Protein AF-A0A1B8A5T7-F1 (afdb_monomer_lite)

Organism: Fusarium poae (NCBI:txid36050)

Radius of gyration: 17.71 Å; chains: 1; bounding box: 45×42×45 Å

InterPro domains:
  IPR008949 Isoprenoid synthase domain superfamily [G3DSA:1.10.600.10] (1-141)
  IPR008949 Isoprenoid synthase domain superfamily [SSF48576] (2-138)
  IPR034686 Terpene cyclase-like 2 [PTHR35201] (14-116)

Structure (mmCIF, N/CA/C/O backbone):
data_AF-A0A1B8A5T7-F1
#
_entry.id   AF-A0A1B8A5T7-F1
#
loop_
_atom_site.group_PDB
_atom_site.id
_atom_site.type_symbol
_atom_site.label_atom_id
_atom_site.label_alt_id
_atom_site.label_comp_id
_atom_site.label_asym_id
_atom_site.label_entity_id
_atom_site.label_seq_id
_atom_site.pdbx_PDB_ins_code
_atom_site.Cartn_x
_atom_site.Cartn_y
_atom_site.Cartn_z
_atom_site.occupancy
_atom_site.B_iso_or_equiv
_atom_site.auth_seq_id
_atom_site.auth_comp_id
_atom_site.auth_asym_id
_atom_site.auth_atom_id
_atom_site.pdbx_PDB_model_num
ATOM 1 N N . MET A 1 1 ? -8.568 0.561 -11.985 1.00 61.19 1 MET A N 1
ATOM 2 C CA . MET A 1 1 ? -8.357 1.984 -12.336 1.00 61.19 1 MET A CA 1
ATOM 3 C C . MET A 1 1 ? -9.280 2.857 -11.498 1.00 61.19 1 MET A C 1
ATOM 5 O O . MET A 1 1 ? -10.486 2.640 -11.534 1.00 61.19 1 MET A O 1
ATOM 9 N N . TYR A 1 2 ? -8.693 3.760 -10.709 1.00 72.69 2 TYR A N 1
ATOM 10 C CA . TYR A 1 2 ? -9.255 4.592 -9.627 1.00 72.69 2 TYR A CA 1
ATOM 11 C C . TYR A 1 2 ? -10.781 4.608 -9.416 1.00 72.69 2 TYR A C 1
ATOM 13 O O . TYR A 1 2 ? -11.256 4.163 -8.377 1.00 72.69 2 TYR A O 1
ATOM 21 N N . CYS A 1 3 ? -11.566 5.057 -10.402 1.00 72.62 3 CYS A N 1
ATOM 22 C CA . CYS A 1 3 ? -13.029 5.142 -10.293 1.00 72.62 3 CYS A CA 1
ATOM 23 C C . CYS A 1 3 ? -13.682 3.801 -9.912 1.00 72.62 3 CYS A C 1
ATOM 25 O O . CYS A 1 3 ? -14.612 3.770 -9.114 1.00 72.62 3 CYS A O 1
ATOM 27 N N . VAL A 1 4 ? -13.166 2.681 -10.428 1.00 75.25 4 VAL A N 1
ATOM 28 C CA . VAL A 1 4 ? -13.628 1.331 -10.062 1.00 75.25 4 VAL A CA 1
ATOM 29 C C . VAL A 1 4 ? -13.286 1.002 -8.606 1.00 75.25 4 VAL A C 1
ATOM 31 O O . VAL A 1 4 ? -14.086 0.376 -7.918 1.00 75.25 4 VAL A O 1
ATOM 34 N N . GLY A 1 5 ? -12.123 1.444 -8.121 1.00 73.31 5 GLY A N 1
ATOM 35 C CA . GLY A 1 5 ? -11.726 1.278 -6.722 1.00 73.31 5 GLY A CA 1
ATOM 36 C C . GLY A 1 5 ? -12.613 2.082 -5.774 1.00 73.31 5 GLY A C 1
ATOM 37 O O . GLY A 1 5 ? -13.095 1.537 -4.786 1.00 73.31 5 GLY A O 1
ATOM 38 N N . VAL A 1 6 ? -12.926 3.330 -6.131 1.00 77.56 6 VAL A N 1
ATOM 39 C CA . VAL A 1 6 ? -13.877 4.171 -5.384 1.00 77.56 6 VAL A CA 1
ATOM 40 C C . VAL A 1 6 ? -15.272 3.538 -5.362 1.00 77.56 6 VAL A C 1
ATOM 42 O O . VAL A 1 6 ? -15.893 3.446 -4.307 1.00 77.56 6 VAL A O 1
ATOM 45 N N . LEU A 1 7 ? -15.758 3.025 -6.498 1.00 77.31 7 LEU A N 1
ATOM 46 C CA . LEU A 1 7 ? -17.040 2.312 -6.551 1.00 77.31 7 LEU A CA 1
ATOM 47 C C . LEU A 1 7 ? -17.038 1.045 -5.685 1.00 77.31 7 LEU A C 1
ATOM 49 O O . LEU A 1 7 ? -18.024 0.770 -5.002 1.00 77.31 7 LEU A O 1
ATOM 53 N N . ARG A 1 8 ? -15.931 0.291 -5.667 1.00 76.81 8 ARG A N 1
ATOM 54 C CA . ARG A 1 8 ? -15.768 -0.879 -4.791 1.00 76.81 8 ARG A CA 1
ATOM 55 C C . ARG A 1 8 ? -15.826 -0.478 -3.318 1.00 76.81 8 ARG A C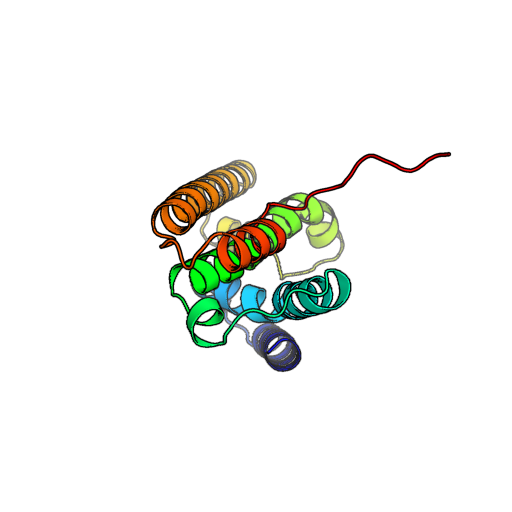 1
ATOM 57 O O . ARG A 1 8 ? -16.495 -1.160 -2.549 1.00 76.81 8 ARG A O 1
ATOM 64 N N . GLN A 1 9 ? -15.188 0.629 -2.942 1.00 78.19 9 GLN A N 1
ATOM 65 C CA . GLN A 1 9 ? -15.236 1.160 -1.580 1.00 78.19 9 GLN A CA 1
ATOM 66 C C . GLN A 1 9 ? -16.667 1.510 -1.155 1.00 78.19 9 GLN A C 1
ATOM 68 O O . GLN A 1 9 ? -17.109 1.069 -0.097 1.00 78.19 9 GLN A O 1
ATOM 73 N N . VAL A 1 10 ? -17.423 2.215 -2.004 1.00 77.31 10 VAL A N 1
ATOM 74 C CA . VAL A 1 10 ? -18.845 2.506 -1.745 1.00 77.31 10 VAL A CA 1
ATOM 75 C C . VAL A 1 10 ? -19.659 1.214 -1.616 1.00 77.31 10 VAL A C 1
ATOM 77 O O . VAL A 1 10 ? -20.533 1.112 -0.759 1.00 77.31 10 VAL A O 1
ATOM 80 N N . GLY A 1 11 ? -19.372 0.203 -2.439 1.00 74.81 11 GLY 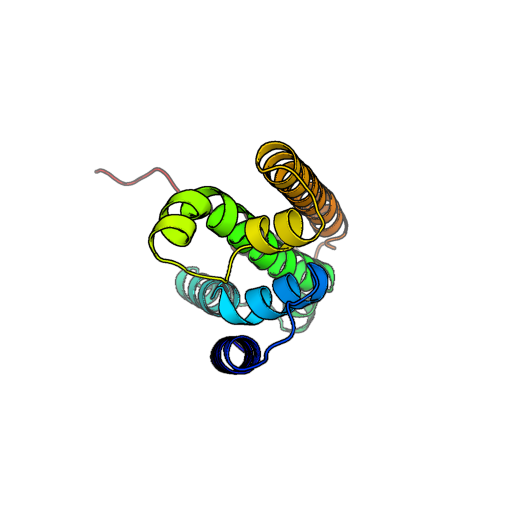A N 1
ATOM 81 C CA . GLY A 1 11 ? -20.017 -1.107 -2.346 1.00 74.81 11 GLY A CA 1
ATOM 82 C C . GLY A 1 11 ? -19.770 -1.801 -1.003 1.00 74.81 11 GLY A C 1
ATOM 83 O O . GLY A 1 11 ? -20.721 -2.263 -0.379 1.00 74.81 11 GLY A O 1
ATOM 84 N N . VAL A 1 12 ? -18.518 -1.820 -0.533 1.00 72.56 12 VAL A N 1
ATOM 85 C CA . VAL A 1 12 ? -18.131 -2.436 0.750 1.00 72.56 12 VAL A CA 1
ATOM 86 C C . VAL A 1 12 ? -18.775 -1.726 1.940 1.00 72.56 12 VAL A C 1
ATOM 88 O O . VAL A 1 12 ? -19.274 -2.392 2.845 1.00 72.56 12 VAL A O 1
ATOM 91 N N . GLN A 1 13 ? -18.823 -0.393 1.932 1.00 68.00 13 GLN A N 1
ATOM 92 C CA . GLN A 1 13 ? -19.465 0.394 2.995 1.00 68.00 13 GLN A CA 1
ATOM 93 C C . GLN A 1 13 ? -20.964 0.089 3.141 1.00 68.00 13 GLN A C 1
ATOM 95 O O . GLN A 1 13 ? -21.539 0.295 4.205 1.00 68.00 13 GLN A O 1
ATOM 100 N N . ASN A 1 14 ? -21.597 -0.431 2.085 1.00 62.50 14 ASN A N 1
ATOM 101 C CA . ASN A 1 14 ? -23.000 -0.840 2.093 1.00 62.50 14 ASN A CA 1
ATOM 102 C C . ASN A 1 14 ? -23.215 -2.313 2.497 1.00 62.50 14 ASN A C 1
ATOM 104 O O . ASN A 1 14 ? -24.358 -2.771 2.548 1.00 62.50 14 ASN A O 1
ATOM 108 N N . THR A 1 15 ? -22.152 -3.066 2.794 1.00 62.19 15 THR A N 1
ATOM 109 C CA . THR A 1 15 ? -22.226 -4.453 3.283 1.00 62.19 15 THR A CA 1
ATOM 110 C C . THR A 1 15 ? -21.929 -4.544 4.778 1.00 62.19 15 THR A C 1
ATOM 112 O O . THR A 1 15 ? -21.031 -3.891 5.289 1.00 62.19 15 THR A O 1
ATOM 115 N N . ALA A 1 16 ? -22.666 -5.402 5.492 1.00 56.19 16 ALA A N 1
ATOM 116 C CA . ALA A 1 16 ? -22.562 -5.553 6.949 1.00 56.19 16 ALA A CA 1
ATOM 117 C C . ALA A 1 16 ? -21.305 -6.313 7.433 1.00 56.19 16 ALA A C 1
ATOM 119 O O . ALA A 1 16 ? -21.099 -6.456 8.637 1.00 56.19 16 ALA A O 1
ATOM 120 N N . SER A 1 17 ? -20.486 -6.849 6.523 1.00 65.75 17 SER A N 1
ATOM 121 C CA . SER A 1 17 ? -19.284 -7.619 6.855 1.00 65.75 17 SER A CA 1
ATOM 122 C C . SER A 1 17 ? -18.045 -6.731 6.855 1.00 65.75 17 SER A C 1
ATOM 124 O O . SER A 1 17 ? -17.732 -6.107 5.841 1.00 65.75 17 SER A O 1
ATOM 126 N N . ARG A 1 18 ? -17.306 -6.726 7.967 1.00 73.50 18 ARG A N 1
ATOM 127 C CA . ARG A 1 18 ? -16.011 -6.045 8.054 1.00 73.50 18 ARG A CA 1
ATOM 128 C C . ARG A 1 18 ? -14.948 -6.794 7.257 1.00 73.50 18 ARG A C 1
ATOM 130 O O . ARG A 1 18 ? -14.860 -8.016 7.344 1.00 73.50 18 ARG A O 1
ATOM 137 N N . LEU A 1 19 ? -14.168 -6.043 6.482 1.00 85.12 19 LEU A N 1
ATOM 138 C CA . LEU A 1 19 ? -13.079 -6.579 5.671 1.00 85.12 19 LEU A CA 1
ATOM 139 C C . LEU A 1 19 ? -11.946 -7.114 6.552 1.00 85.12 19 LEU A C 1
ATOM 141 O O . LEU A 1 19 ? -11.635 -6.543 7.598 1.00 85.12 19 LEU A O 1
ATOM 145 N N . SER A 1 20 ? -11.271 -8.160 6.081 1.00 90.12 20 SER A N 1
ATOM 146 C CA . SER A 1 20 ? -9.921 -8.467 6.553 1.00 90.12 20 SER A CA 1
ATOM 147 C C . SER A 1 20 ? -8.939 -7.355 6.157 1.00 90.12 20 SER A C 1
ATOM 149 O O . SER A 1 20 ? -9.198 -6.566 5.247 1.00 90.12 20 SER A O 1
ATOM 151 N N . ILE A 1 21 ? -7.769 -7.312 6.804 1.00 91.94 21 ILE A N 1
ATOM 152 C CA . ILE A 1 21 ? -6.717 -6.333 6.477 1.00 91.94 21 ILE A CA 1
ATOM 153 C C . ILE A 1 21 ? -6.310 -6.450 5.005 1.00 91.94 21 ILE A C 1
ATOM 155 O O . ILE A 1 21 ? -6.218 -5.440 4.318 1.00 91.94 21 ILE A O 1
ATOM 159 N N . GLY A 1 22 ? -6.121 -7.672 4.494 1.00 91.19 22 GLY A N 1
ATOM 160 C CA . GLY A 1 22 ? -5.756 -7.892 3.092 1.00 91.19 22 GLY A CA 1
ATOM 161 C C . GLY A 1 22 ? -6.805 -7.342 2.125 1.00 91.19 22 GLY A C 1
ATOM 162 O O . GLY A 1 22 ? -6.478 -6.574 1.222 1.00 91.19 22 GLY A O 1
ATOM 163 N N . GLU A 1 23 ? -8.082 -7.652 2.364 1.00 90.69 23 GLU A N 1
ATOM 164 C CA . GLU A 1 23 ? -9.180 -7.147 1.533 1.00 90.69 23 GLU A CA 1
ATOM 165 C C . GLU A 1 23 ? -9.304 -5.621 1.602 1.00 90.69 23 GLU A C 1
ATOM 167 O O . GLU A 1 23 ? -9.592 -4.980 0.587 1.00 90.69 23 GLU A O 1
ATOM 172 N N . TYR A 1 24 ? -9.067 -5.040 2.782 1.00 91.94 24 TYR A N 1
ATOM 173 C CA . TYR A 1 24 ? -9.044 -3.597 2.984 1.00 91.94 24 TYR A CA 1
ATOM 174 C C . TYR A 1 24 ? -7.901 -2.938 2.208 1.00 91.94 24 TYR A C 1
ATOM 176 O O . TYR A 1 24 ? -8.142 -1.981 1.471 1.00 91.94 24 TYR A O 1
ATOM 184 N N . MET A 1 25 ? -6.680 -3.469 2.303 1.00 93.56 25 MET A N 1
ATOM 185 C CA . MET A 1 25 ? -5.521 -2.942 1.577 1.00 93.56 25 MET A CA 1
ATOM 186 C C . MET A 1 25 ? -5.711 -3.054 0.060 1.00 93.56 25 MET A C 1
ATOM 188 O O . MET A 1 25 ? -5.458 -2.092 -0.661 1.00 93.56 25 MET A O 1
ATOM 192 N N . ASP A 1 26 ? -6.254 -4.169 -0.439 1.00 90.81 26 ASP A N 1
ATOM 193 C CA . ASP A 1 26 ? -6.585 -4.325 -1.862 1.00 90.81 26 ASP A CA 1
ATOM 194 C C . ASP A 1 26 ? -7.662 -3.337 -2.327 1.00 90.81 26 ASP A C 1
ATOM 196 O O . ASP A 1 26 ? -7.616 -2.820 -3.446 1.00 90.81 26 ASP A O 1
ATOM 200 N N . MET A 1 27 ? -8.664 -3.070 -1.487 1.00 89.88 27 MET A N 1
ATOM 201 C CA . MET A 1 27 ? -9.677 -2.056 -1.773 1.00 89.88 27 MET A CA 1
ATOM 202 C C . MET A 1 27 ? -9.046 -0.660 -1.834 1.00 89.88 27 MET A C 1
ATOM 204 O O . MET A 1 27 ? -9.265 0.066 -2.807 1.00 89.88 27 MET A O 1
ATOM 208 N N . ARG A 1 28 ? -8.233 -0.300 -0.833 1.00 89.31 28 ARG A N 1
ATOM 209 C CA . ARG A 1 28 ? -7.574 1.009 -0.734 1.00 89.31 28 ARG A CA 1
ATOM 210 C C . ARG A 1 28 ? -6.557 1.230 -1.844 1.00 89.31 28 ARG A C 1
ATOM 212 O O . ARG A 1 28 ? -6.522 2.333 -2.380 1.00 89.31 28 ARG A O 1
ATOM 219 N N . ALA A 1 29 ? -5.828 0.207 -2.289 1.00 86.94 29 ALA A N 1
ATOM 220 C CA . ALA A 1 29 ? -4.908 0.328 -3.419 1.00 86.94 29 ALA A CA 1
ATOM 221 C C . ALA A 1 29 ? -5.611 0.853 -4.684 1.00 86.94 29 ALA A C 1
ATOM 223 O O . ALA A 1 29 ? -5.069 1.676 -5.419 1.00 86.94 29 ALA A O 1
ATOM 224 N N . GLY A 1 30 ? -6.865 0.450 -4.907 1.00 82.00 30 GLY A N 1
ATOM 225 C CA . GLY A 1 30 ? -7.680 0.970 -6.001 1.00 82.00 30 GLY A CA 1
ATOM 226 C C . GLY A 1 30 ? -8.233 2.384 -5.781 1.00 82.00 30 GLY A C 1
ATOM 227 O O . GLY A 1 30 ? -8.587 3.028 -6.765 1.00 82.00 30 GLY A O 1
ATOM 228 N N . GLY A 1 31 ? -8.340 2.858 -4.537 1.00 79.94 31 GLY A N 1
ATOM 229 C CA . GLY A 1 31 ? -9.026 4.103 -4.157 1.00 79.94 31 GLY A CA 1
ATOM 230 C C . GLY A 1 31 ? -8.127 5.218 -3.609 1.00 79.94 31 GLY A C 1
ATOM 231 O O . GLY A 1 31 ? -8.581 6.349 -3.487 1.00 79.94 31 GLY A O 1
ATOM 232 N N . VAL A 1 32 ? -6.853 4.943 -3.317 1.00 82.06 32 VAL A N 1
ATOM 233 C CA . VAL A 1 32 ? -5.913 5.908 -2.711 1.00 82.06 32 VAL A CA 1
ATOM 234 C C . VAL A 1 32 ? -5.422 6.979 -3.694 1.00 82.06 32 VAL A C 1
ATOM 236 O O . VAL A 1 32 ? -4.863 7.993 -3.295 1.00 82.06 32 VAL A O 1
ATOM 239 N N . GLY A 1 33 ? -5.644 6.782 -4.997 1.00 80.88 33 GLY A N 1
ATOM 240 C CA . GLY A 1 33 ? -5.294 7.771 -6.021 1.00 80.88 33 GLY A CA 1
ATOM 241 C C . GLY A 1 33 ? -3.808 7.813 -6.392 1.00 80.88 33 GLY A C 1
ATOM 242 O O . GLY A 1 33 ? -3.416 8.652 -7.193 1.00 80.88 33 GLY A O 1
ATOM 243 N N . ALA A 1 34 ? -2.987 6.885 -5.898 1.00 81.12 34 ALA A N 1
ATOM 244 C CA . ALA A 1 34 ? -1.572 6.820 -6.261 1.00 81.12 34 ALA A CA 1
ATOM 245 C C . ALA A 1 34 ? -1.365 6.539 -7.761 1.00 81.12 34 ALA A C 1
ATOM 247 O O . ALA A 1 34 ? -0.619 7.260 -8.411 1.00 81.12 34 ALA A O 1
ATOM 248 N N . TYR A 1 35 ? -2.084 5.571 -8.342 1.00 79.25 35 TYR A N 1
ATOM 249 C CA . TYR A 1 35 ? -1.979 5.246 -9.774 1.00 79.25 35 TYR A CA 1
ATOM 250 C C . TYR A 1 35 ? -2.200 6.441 -10.722 1.00 79.25 35 TYR A C 1
ATOM 252 O O . TYR A 1 35 ? -1.357 6.662 -11.588 1.00 79.25 35 TYR A O 1
ATOM 260 N N . PRO A 1 36 ? -3.279 7.245 -10.599 1.00 81.38 36 PRO A N 1
ATOM 261 C CA . PRO A 1 36 ? -3.417 8.431 -11.441 1.00 81.38 36 PRO A CA 1
ATOM 262 C C . PRO A 1 36 ? -2.337 9.489 -11.165 1.00 81.38 36 PRO A C 1
ATOM 264 O O . PRO A 1 36 ? -1.941 10.186 -12.094 1.00 81.38 36 PRO A O 1
ATOM 267 N N . CYS A 1 37 ? -1.825 9.605 -9.932 1.00 80.94 37 CYS A N 1
ATOM 268 C CA . CYS A 1 37 ? -0.699 10.494 -9.634 1.00 80.94 37 CYS A CA 1
ATOM 269 C C . CYS A 1 37 ? 0.603 10.044 -10.309 1.00 80.94 37 CYS A C 1
ATOM 271 O O . CYS A 1 37 ? 1.325 10.899 -10.811 1.00 80.94 37 CYS A O 1
ATOM 273 N N . ILE A 1 38 ? 0.880 8.738 -10.367 1.00 77.56 38 ILE A N 1
ATOM 274 C CA . ILE A 1 38 ? 2.044 8.178 -11.071 1.00 77.56 38 ILE A CA 1
ATOM 275 C C . ILE A 1 38 ? 2.005 8.578 -12.552 1.00 77.56 38 ILE A C 1
ATOM 277 O O . ILE A 1 38 ? 2.933 9.227 -13.026 1.00 77.56 38 ILE A O 1
ATOM 281 N N . GLY A 1 39 ? 0.882 8.344 -13.240 1.00 78.75 39 GLY A N 1
ATOM 282 C CA . GLY A 1 39 ? 0.749 8.732 -14.651 1.00 78.75 39 GLY A CA 1
ATOM 283 C C . GLY A 1 39 ? 0.832 10.249 -14.896 1.00 78.75 39 GLY A C 1
ATOM 284 O O . GLY A 1 39 ? 1.331 10.696 -15.927 1.00 78.75 39 GLY A O 1
ATOM 285 N N . LEU A 1 40 ? 0.378 11.077 -13.945 1.00 81.12 40 LEU A N 1
ATOM 286 C CA . LEU A 1 40 ? 0.549 12.533 -14.031 1.00 81.12 40 LEU A CA 1
ATOM 287 C C . LEU A 1 40 ? 2.009 12.965 -13.848 1.00 81.12 40 LEU A C 1
ATOM 289 O O . LEU A 1 40 ? 2.434 13.916 -14.503 1.00 81.12 40 LEU A O 1
ATOM 293 N N . MET A 1 41 ? 2.762 12.297 -12.970 1.00 78.62 41 MET A N 1
ATOM 294 C CA . MET A 1 41 ? 4.188 12.572 -12.773 1.00 78.62 41 MET A CA 1
ATOM 295 C C . MET A 1 41 ? 4.998 12.202 -14.013 1.00 78.62 41 MET A C 1
ATOM 297 O O . MET A 1 41 ? 5.800 13.016 -14.455 1.00 78.62 41 MET A O 1
ATOM 301 N N . GLU A 1 42 ? 4.730 11.049 -14.628 1.00 80.31 42 GLU A N 1
ATOM 302 C CA . GLU A 1 42 ? 5.365 10.649 -15.894 1.00 80.31 42 GLU A CA 1
ATOM 303 C C . GLU A 1 42 ? 5.177 11.719 -16.976 1.00 80.31 42 GLU A C 1
ATOM 305 O O . GLU A 1 42 ? 6.140 12.174 -17.597 1.00 80.31 42 GLU A O 1
ATOM 310 N N . PHE A 1 43 ? 3.942 12.209 -17.133 1.00 79.88 43 PHE A N 1
ATOM 311 C CA . PHE A 1 43 ? 3.634 13.282 -18.075 1.00 79.88 43 PHE A CA 1
ATOM 312 C C . PHE A 1 43 ? 4.355 14.597 -17.737 1.00 79.88 43 PHE A C 1
ATOM 314 O O . PHE A 1 43 ? 4.896 15.255 -18.630 1.00 79.88 43 PHE A O 1
ATOM 321 N N . ALA A 1 44 ? 4.358 15.001 -16.463 1.00 81.12 44 ALA A N 1
ATOM 322 C CA . ALA A 1 44 ? 4.972 16.251 -16.018 1.00 81.12 44 ALA A CA 1
ATOM 323 C C . ALA A 1 44 ? 6.500 16.250 -16.200 1.00 81.12 44 ALA A C 1
ATOM 325 O O . ALA A 1 44 ? 7.069 17.251 -16.640 1.00 81.12 44 ALA A O 1
ATOM 326 N N . GLU A 1 45 ? 7.139 15.116 -15.919 1.00 80.38 45 GLU A N 1
ATOM 327 C CA . GLU A 1 45 ? 8.587 14.916 -16.023 1.00 80.38 45 GLU A CA 1
ATOM 328 C C . GLU A 1 45 ? 9.038 14.545 -17.447 1.00 80.38 45 GLU A C 1
ATOM 330 O O . GLU A 1 45 ? 10.236 14.471 -17.712 1.00 80.38 45 GLU A O 1
ATOM 335 N N . LYS A 1 46 ? 8.093 14.385 -18.389 1.00 83.69 46 LYS A N 1
ATOM 336 C CA . LYS A 1 46 ? 8.342 13.960 -19.780 1.00 83.69 46 LYS A CA 1
ATOM 337 C C . LYS A 1 46 ? 9.055 12.608 -19.861 1.00 83.69 46 LYS A C 1
ATOM 339 O O . LYS A 1 46 ? 9.914 12.411 -20.719 1.00 83.69 46 LYS A O 1
ATOM 344 N N . ILE A 1 47 ? 8.683 11.704 -18.963 1.00 82.19 47 ILE A N 1
ATOM 345 C CA . ILE A 1 47 ? 9.165 10.329 -18.923 1.00 82.19 47 ILE A CA 1
ATOM 346 C C . ILE A 1 47 ? 8.345 9.521 -19.931 1.00 82.19 47 ILE A C 1
ATOM 348 O O . ILE A 1 47 ? 7.119 9.477 -19.839 1.00 82.19 47 ILE A O 1
ATOM 352 N N . ASP A 1 48 ? 9.022 8.908 -20.901 1.00 81.62 48 ASP A N 1
ATOM 353 C CA . ASP A 1 48 ? 8.413 8.053 -21.927 1.00 81.62 48 ASP A CA 1
ATOM 354 C C . ASP A 1 48 ? 9.099 6.684 -21.894 1.00 81.62 48 ASP A C 1
ATOM 356 O O . ASP A 1 48 ? 10.101 6.439 -22.572 1.00 81.62 48 ASP A O 1
ATOM 360 N N . LEU A 1 49 ? 8.603 5.818 -21.009 1.00 81.19 49 LEU A N 1
ATOM 361 C CA . LEU A 1 49 ? 9.142 4.477 -20.812 1.00 81.19 49 LEU A CA 1
ATOM 362 C C . LEU A 1 49 ? 8.455 3.476 -21.752 1.00 81.19 49 LEU A C 1
ATOM 364 O O . LEU A 1 49 ? 7.226 3.482 -21.865 1.00 81.19 49 LEU A O 1
ATOM 368 N N . PRO A 1 50 ? 9.213 2.563 -22.389 1.00 85.81 50 PRO A N 1
ATOM 369 C CA . PRO A 1 50 ? 8.628 1.455 -23.133 1.00 85.81 50 PRO A CA 1
ATOM 370 C C . PRO A 1 50 ? 7.681 0.618 -22.260 1.00 85.81 50 PRO A C 1
ATOM 372 O O . PRO A 1 50 ? 7.945 0.389 -21.079 1.00 85.81 50 PRO A O 1
ATOM 375 N N . GLN A 1 51 ? 6.586 0.123 -22.843 1.00 81.50 51 GLN A N 1
ATOM 376 C CA . GLN A 1 51 ? 5.569 -0.621 -22.089 1.00 81.50 51 GLN A CA 1
ATOM 377 C C . GLN A 1 51 ? 6.137 -1.884 -21.418 1.00 81.50 51 GLN A C 1
ATOM 379 O O . GLN A 1 51 ? 5.742 -2.218 -20.311 1.00 81.50 51 GLN A O 1
ATOM 384 N N . ASP A 1 52 ? 7.099 -2.558 -22.048 1.00 83.62 52 ASP A N 1
ATOM 385 C CA . ASP A 1 52 ? 7.790 -3.724 -21.488 1.00 83.62 52 ASP A CA 1
ATOM 386 C C . ASP A 1 52 ? 8.655 -3.389 -20.262 1.00 83.62 52 ASP A C 1
ATOM 388 O O . ASP A 1 52 ? 8.861 -4.251 -19.407 1.00 83.62 52 ASP A O 1
ATOM 392 N N . VAL A 1 53 ? 9.123 -2.141 -20.148 1.00 84.69 53 VAL A N 1
ATOM 393 C CA . VAL A 1 53 ? 9.767 -1.626 -18.931 1.00 84.69 53 VAL A CA 1
ATOM 394 C C . VAL A 1 53 ? 8.705 -1.366 -17.869 1.00 84.69 53 VAL A C 1
ATOM 396 O O . VAL A 1 53 ? 8.844 -1.851 -16.752 1.00 84.69 53 VAL A O 1
ATOM 399 N N . MET A 1 54 ? 7.624 -0.664 -18.223 1.00 80.94 54 MET A N 1
ATOM 400 C CA . MET A 1 54 ? 6.524 -0.324 -17.307 1.00 80.94 54 MET A CA 1
ATOM 401 C C . MET A 1 54 ? 5.829 -1.551 -16.707 1.00 80.94 54 MET A C 1
ATOM 403 O O . MET A 1 54 ? 5.487 -1.551 -15.526 1.00 80.94 54 MET A O 1
ATOM 407 N N . ASP A 1 55 ? 5.675 -2.608 -17.500 1.00 84.69 55 ASP A N 1
ATOM 408 C CA . ASP A 1 55 ? 5.066 -3.876 -17.090 1.00 84.69 55 ASP A CA 1
ATOM 409 C C . ASP A 1 55 ? 6.043 -4.774 -16.309 1.00 84.69 55 ASP A C 1
ATOM 411 O O . ASP A 1 55 ? 5.713 -5.914 -15.969 1.00 84.69 55 ASP A O 1
ATOM 415 N N . HIS A 1 56 ? 7.262 -4.300 -16.023 1.00 88.88 56 HIS A N 1
ATOM 416 C CA . HIS A 1 56 ? 8.223 -5.082 -15.264 1.00 88.88 56 HIS A CA 1
ATOM 417 C C . HIS A 1 56 ? 7.690 -5.346 -13.843 1.00 88.88 56 HIS A C 1
ATOM 419 O O . HIS A 1 56 ? 7.324 -4.396 -13.140 1.00 88.88 56 HIS A O 1
ATOM 425 N N . PRO A 1 57 ? 7.723 -6.603 -13.351 1.00 91.50 57 PRO A N 1
ATOM 426 C CA . PRO A 1 57 ? 7.141 -6.965 -12.056 1.00 91.50 57 PRO A CA 1
ATOM 427 C C . PRO A 1 57 ? 7.639 -6.117 -10.880 1.00 91.50 57 PRO A C 1
ATOM 429 O O . PRO A 1 57 ? 6.881 -5.827 -9.958 1.00 91.50 57 PRO A O 1
ATOM 432 N N . SER A 1 58 ? 8.902 -5.681 -10.910 1.00 90.31 58 SER A N 1
ATOM 433 C CA . SER A 1 58 ? 9.448 -4.794 -9.877 1.00 90.31 58 SER A CA 1
ATOM 434 C C . SER A 1 58 ? 8.802 -3.407 -9.868 1.00 90.31 58 SER A C 1
ATOM 436 O O . SER A 1 58 ? 8.560 -2.878 -8.788 1.00 90.31 58 SER A O 1
ATOM 438 N N . LEU A 1 59 ? 8.489 -2.819 -11.030 1.00 86.88 59 LEU A N 1
ATOM 439 C CA . LEU A 1 59 ? 7.813 -1.516 -11.097 1.00 86.88 59 LEU A CA 1
ATOM 440 C C . LEU A 1 59 ? 6.341 -1.625 -10.690 1.00 86.88 59 LEU A C 1
ATOM 442 O O . LEU A 1 59 ? 5.828 -0.749 -9.987 1.00 86.88 59 LEU A O 1
ATOM 446 N N . GLU A 1 60 ? 5.681 -2.730 -11.042 1.00 88.44 60 GLU A N 1
ATOM 447 C CA . GLU A 1 60 ? 4.335 -3.031 -10.550 1.00 88.44 60 GLU A CA 1
ATOM 448 C C . GLU A 1 60 ? 4.334 -3.186 -9.020 1.00 88.44 60 GLU A C 1
ATOM 450 O O . GLU A 1 60 ? 3.510 -2.583 -8.324 1.00 88.44 60 GLU A O 1
ATOM 455 N N . ALA A 1 61 ? 5.304 -3.928 -8.474 1.00 90.81 61 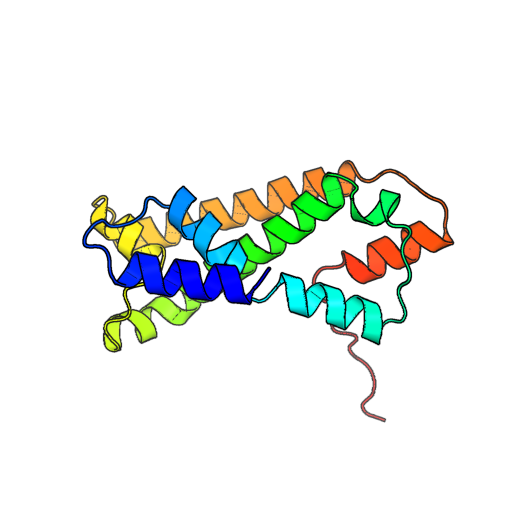ALA A N 1
ATOM 456 C CA . ALA A 1 61 ? 5.468 -4.105 -7.036 1.00 90.81 61 ALA A CA 1
ATOM 457 C C . ALA A 1 61 ? 5.729 -2.772 -6.323 1.00 90.81 61 ALA A C 1
ATOM 459 O O . ALA A 1 61 ? 5.093 -2.496 -5.306 1.00 90.81 61 ALA A O 1
ATOM 460 N N . ILE A 1 62 ? 6.610 -1.930 -6.867 1.00 89.62 62 ILE A N 1
ATOM 461 C CA . ILE A 1 62 ? 6.892 -0.579 -6.364 1.00 89.62 62 ILE A CA 1
ATOM 462 C C . ILE A 1 62 ? 5.608 0.259 -6.348 1.00 89.62 62 ILE A C 1
ATOM 464 O O . ILE A 1 62 ? 5.241 0.789 -5.302 1.00 89.62 62 ILE A O 1
ATOM 468 N N . SER A 1 63 ? 4.857 0.291 -7.451 1.00 87.25 63 SER A N 1
ATOM 469 C CA . SER A 1 63 ? 3.597 1.043 -7.553 1.00 87.25 63 SER A CA 1
ATOM 470 C C . SER A 1 63 ? 2.552 0.576 -6.535 1.00 87.25 63 SER A C 1
ATOM 472 O O . SER A 1 63 ? 1.882 1.389 -5.886 1.00 87.25 63 SER A O 1
ATOM 474 N N . ARG A 1 64 ? 2.426 -0.742 -6.343 1.00 91.56 64 ARG A N 1
ATOM 475 C CA . ARG A 1 64 ? 1.542 -1.318 -5.325 1.00 91.56 64 ARG A CA 1
ATOM 476 C C . ARG A 1 64 ? 1.991 -0.938 -3.913 1.00 91.56 64 ARG A C 1
ATOM 478 O O . ARG A 1 64 ? 1.162 -0.514 -3.111 1.00 91.56 64 ARG A O 1
ATOM 485 N N . LEU A 1 65 ? 3.284 -1.040 -3.619 1.00 92.88 65 LEU A N 1
ATOM 486 C CA . LEU A 1 65 ? 3.845 -0.676 -2.318 1.00 92.88 65 LEU A CA 1
ATOM 487 C C . LEU A 1 65 ? 3.675 0.818 -2.020 1.00 92.88 65 LEU A C 1
ATOM 489 O O . LEU A 1 65 ? 3.397 1.172 -0.878 1.00 92.88 65 LEU A O 1
ATOM 493 N N . THR A 1 66 ? 3.752 1.695 -3.027 1.00 89.75 66 THR A N 1
ATOM 494 C CA . THR A 1 66 ? 3.413 3.120 -2.879 1.00 89.75 66 THR A CA 1
ATOM 495 C C . THR A 1 66 ? 1.979 3.290 -2.382 1.00 89.75 66 THR A C 1
ATOM 497 O O . THR A 1 66 ? 1.733 4.071 -1.462 1.00 89.75 66 THR A O 1
ATOM 500 N N . CYS A 1 67 ? 1.026 2.543 -2.948 1.00 91.00 67 CYS A N 1
ATOM 501 C CA . CYS A 1 67 ? -0.371 2.590 -2.518 1.00 91.00 67 CYS A CA 1
ATOM 502 C C . CYS A 1 67 ? -0.540 2.139 -1.061 1.00 91.00 67 CYS A C 1
ATOM 504 O O . CYS A 1 67 ? -1.270 2.780 -0.297 1.00 91.00 67 CYS A O 1
ATOM 506 N N . ASP A 1 68 ? 0.131 1.048 -0.685 1.00 94.38 68 ASP A N 1
ATOM 507 C CA . ASP A 1 68 ? 0.060 0.475 0.658 1.00 94.38 68 ASP A CA 1
ATOM 508 C C . ASP A 1 68 ? 0.678 1.437 1.693 1.00 94.38 68 ASP A C 1
ATOM 510 O O . ASP A 1 68 ? 0.046 1.742 2.704 1.00 94.38 68 ASP A O 1
ATOM 514 N N . LEU A 1 69 ? 1.856 2.007 1.401 1.00 94.75 69 LEU A N 1
ATOM 515 C CA . LEU A 1 69 ? 2.532 2.999 2.247 1.00 94.75 69 LEU A CA 1
ATOM 516 C C . LEU A 1 69 ? 1.673 4.248 2.476 1.00 94.75 69 LEU A C 1
ATOM 518 O O . LEU A 1 69 ? 1.495 4.665 3.621 1.00 94.75 69 LEU A O 1
ATOM 522 N N . ILE A 1 70 ? 1.110 4.827 1.407 1.00 93.38 70 ILE A N 1
ATOM 523 C CA . ILE A 1 70 ? 0.240 6.010 1.512 1.00 93.38 70 ILE A CA 1
ATOM 524 C C . ILE A 1 70 ? -0.997 5.684 2.350 1.00 93.38 70 ILE A C 1
ATOM 526 O O . ILE A 1 70 ? -1.387 6.482 3.199 1.00 93.38 70 ILE A O 1
ATOM 530 N N . THR A 1 71 ? -1.599 4.511 2.138 1.00 94.44 71 THR A N 1
ATOM 531 C CA . THR A 1 71 ? -2.782 4.071 2.888 1.00 94.44 71 THR A CA 1
ATOM 532 C C . THR A 1 71 ? -2.474 3.939 4.377 1.00 94.44 71 THR A C 1
ATOM 534 O O . THR A 1 71 ? -3.175 4.531 5.192 1.00 94.44 71 THR A O 1
ATOM 537 N N . LEU A 1 72 ? -1.412 3.218 4.742 1.00 96.44 72 LEU A N 1
ATOM 538 C CA . LEU A 1 72 ? -1.043 2.983 6.141 1.00 96.44 72 LEU A CA 1
ATOM 539 C C . LEU A 1 72 ? -0.678 4.284 6.867 1.00 96.44 72 LEU A C 1
ATOM 541 O O . LEU A 1 72 ? -1.126 4.513 7.989 1.00 96.44 72 LEU A O 1
ATOM 545 N N . GLN A 1 73 ? 0.091 5.167 6.221 1.00 96.06 73 GLN A N 1
ATOM 546 C CA . GLN A 1 73 ? 0.432 6.475 6.787 1.00 96.06 73 GLN A CA 1
ATOM 547 C C . GLN A 1 73 ? -0.802 7.368 6.934 1.00 96.06 73 GLN A C 1
ATOM 549 O O . GLN A 1 73 ? -0.962 8.034 7.958 1.00 96.06 73 GLN A O 1
ATOM 554 N N . ASN A 1 74 ? -1.689 7.373 5.933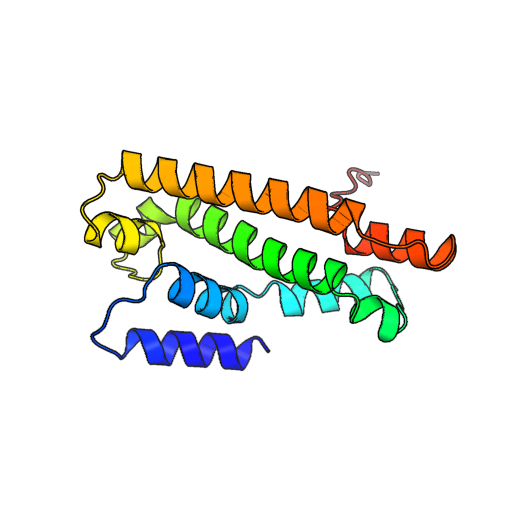 1.00 95.06 74 ASN A N 1
ATOM 555 C CA . ASN A 1 74 ? -2.938 8.119 5.999 1.00 95.06 74 ASN A CA 1
ATOM 556 C C . ASN A 1 74 ? -3.789 7.642 7.173 1.00 95.06 74 ASN A C 1
ATOM 558 O O . ASN A 1 74 ? -4.194 8.474 7.980 1.00 95.06 74 ASN A O 1
ATOM 562 N N . ASP A 1 75 ? -4.009 6.337 7.301 1.00 95.94 75 ASP A N 1
ATOM 563 C CA . ASP A 1 75 ? -4.829 5.742 8.355 1.00 95.94 75 ASP A CA 1
ATOM 564 C C . ASP A 1 75 ? -4.244 6.037 9.746 1.00 95.94 75 ASP A C 1
ATOM 566 O O . ASP A 1 75 ? -4.971 6.464 10.646 1.00 95.94 75 ASP A O 1
ATOM 570 N N . LEU A 1 76 ? -2.920 5.935 9.906 1.00 96.06 76 LEU A N 1
ATOM 571 C CA . LEU A 1 76 ? -2.239 6.271 11.157 1.00 96.06 76 LEU A CA 1
ATOM 572 C C . LEU A 1 76 ? -2.412 7.754 11.533 1.00 96.06 76 LEU A C 1
ATOM 574 O O . LEU A 1 76 ? -2.765 8.076 12.668 1.00 96.06 76 LEU A O 1
ATOM 578 N N . CYS A 1 77 ? -2.187 8.674 10.590 1.00 95.62 77 CYS A N 1
ATOM 579 C CA . CYS A 1 77 ? -2.285 10.113 10.848 1.00 95.62 77 CYS A CA 1
ATOM 580 C C . CYS A 1 77 ? -3.733 10.608 10.995 1.00 95.62 77 CYS A C 1
ATOM 582 O O . CYS A 1 77 ? -3.983 11.586 11.703 1.00 95.62 77 CYS A O 1
ATOM 584 N N . SER A 1 78 ? -4.687 9.966 10.320 1.00 95.94 78 SER A N 1
ATOM 585 C CA . SER A 1 78 ? -6.101 10.358 10.311 1.00 95.94 78 SER A CA 1
ATOM 586 C C . SER A 1 78 ? -6.924 9.712 11.423 1.00 95.94 78 SER A C 1
ATOM 588 O O . SER A 1 78 ? -7.987 10.238 11.745 1.00 95.94 78 SER A O 1
ATOM 590 N N . TYR A 1 79 ? -6.416 8.666 12.084 1.00 95.62 79 TYR A N 1
ATOM 591 C CA . TYR A 1 79 ? -7.151 7.861 13.064 1.00 95.62 79 TYR A CA 1
ATOM 592 C C . TYR A 1 79 ? -7.993 8.666 14.060 1.00 95.62 79 TYR A C 1
ATOM 594 O O . TYR A 1 79 ? -9.188 8.424 14.215 1.00 95.62 79 TYR A O 1
ATOM 602 N N . ARG A 1 80 ? -7.403 9.672 14.718 1.00 94.25 80 ARG A N 1
ATOM 603 C CA . ARG A 1 80 ? -8.135 10.485 15.702 1.00 94.25 80 ARG A CA 1
ATOM 604 C C . ARG A 1 80 ? -9.290 11.262 15.067 1.00 94.25 80 ARG A C 1
ATOM 606 O O . ARG A 1 80 ? -10.346 11.395 15.677 1.00 94.25 80 ARG A O 1
ATOM 613 N N . LYS A 1 81 ? -9.069 11.816 13.875 1.00 95.50 81 LYS A N 1
ATOM 614 C CA . LYS A 1 81 ? -10.084 12.558 13.120 1.00 95.50 81 LYS A CA 1
ATOM 615 C C . LYS A 1 81 ? -11.200 11.603 12.689 1.00 95.50 81 LYS A C 1
ATOM 617 O O . LYS 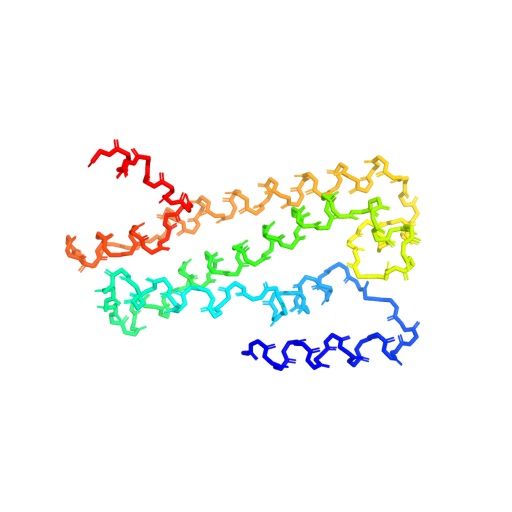A 1 81 ? -12.364 11.920 12.913 1.00 95.50 81 LYS A O 1
ATOM 622 N N . ASP A 1 82 ? -10.847 10.444 12.150 1.00 93.88 82 ASP A N 1
ATOM 623 C CA . ASP A 1 82 ? -11.796 9.439 11.670 1.00 93.88 82 ASP A CA 1
ATOM 624 C C . ASP A 1 82 ? -12.652 8.876 12.816 1.00 93.88 82 ASP A C 1
ATOM 626 O O . ASP A 1 82 ? -13.873 8.803 12.696 1.00 93.88 82 ASP A O 1
ATOM 630 N N . LEU A 1 83 ? -12.046 8.623 13.983 1.00 93.06 83 LEU A N 1
ATOM 631 C CA . LEU A 1 83 ? -12.754 8.199 15.195 1.00 93.06 83 LEU A CA 1
ATOM 632 C C . LEU A 1 83 ? -13.801 9.229 15.650 1.00 93.06 83 LEU A C 1
ATOM 634 O O . LEU A 1 83 ? -14.897 8.858 16.060 1.00 93.06 83 LEU A O 1
ATOM 638 N N . ILE A 1 84 ? -13.472 10.524 15.595 1.00 94.12 84 ILE A N 1
ATOM 639 C CA . ILE A 1 84 ? -14.395 11.606 15.980 1.00 94.12 84 ILE A CA 1
ATOM 640 C C . ILE A 1 84 ? -15.539 11.743 14.969 1.00 94.12 84 ILE A C 1
ATOM 642 O O . ILE A 1 84 ? -16.656 12.087 15.351 1.00 94.12 84 ILE A O 1
ATOM 646 N N . GLN A 1 85 ? -15.259 11.508 13.687 1.00 93.00 85 GLN A N 1
ATOM 647 C CA . GLN A 1 85 ? -16.231 11.650 12.604 1.00 93.00 85 GLN A CA 1
ATOM 648 C C . GLN A 1 85 ? -17.093 10.399 12.394 1.00 93.00 85 GLN A C 1
ATOM 650 O O . GLN A 1 85 ? -18.091 10.482 11.683 1.00 93.00 85 GLN A O 1
ATOM 655 N N . GLY A 1 86 ? -16.754 9.279 13.040 1.00 87.50 86 GLY A N 1
ATOM 656 C CA . GLY A 1 86 ? -17.446 8.006 12.842 1.00 87.50 86 GLY A CA 1
ATOM 657 C C . GLY A 1 86 ? -17.177 7.405 11.462 1.00 87.50 86 GLY A C 1
ATOM 658 O O . GLY A 1 86 ? -18.053 6.761 10.899 1.00 87.50 86 GLY A O 1
ATOM 659 N N . GLU A 1 87 ? -15.996 7.667 10.900 1.00 86.62 87 GLU A N 1
ATOM 660 C CA . GLU A 1 87 ? -15.538 7.036 9.664 1.00 86.62 87 GLU A CA 1
ATOM 661 C C . GLU A 1 87 ? -15.078 5.609 9.962 1.00 86.62 87 GLU A C 1
ATOM 663 O O . GLU A 1 87 ? -14.309 5.396 10.892 1.00 86.62 87 GLU A O 1
ATOM 668 N N . ASP A 1 88 ? -15.486 4.640 9.144 1.00 83.00 88 ASP A N 1
ATOM 669 C CA . ASP A 1 88 ? -15.144 3.224 9.360 1.00 83.00 88 ASP A CA 1
ATOM 670 C C . ASP A 1 88 ? -13.939 2.755 8.519 1.00 83.00 88 ASP A C 1
ATOM 672 O O . ASP A 1 88 ? -13.489 1.613 8.627 1.00 83.00 88 ASP A O 1
ATOM 676 N N . ASN A 1 89 ? -13.388 3.624 7.662 1.00 87.94 89 ASN A N 1
ATOM 677 C CA . ASN A 1 89 ? -12.335 3.270 6.703 1.00 87.94 89 ASN A CA 1
ATOM 678 C C . ASN A 1 89 ? -10.932 3.520 7.267 1.00 87.94 89 ASN A C 1
ATOM 680 O O . ASN A 1 89 ? -10.232 4.422 6.801 1.00 87.94 89 ASN A O 1
ATOM 684 N N . ASN A 1 90 ? -10.531 2.722 8.257 1.00 93.50 90 ASN A N 1
ATOM 685 C CA . ASN A 1 90 ? -9.202 2.810 8.856 1.00 93.50 90 ASN A CA 1
ATOM 686 C C . ASN A 1 90 ? -8.719 1.436 9.357 1.00 93.50 90 ASN A C 1
ATOM 688 O O . ASN A 1 90 ? -9.455 0.745 10.068 1.00 93.50 90 ASN A O 1
ATOM 692 N N . VAL A 1 91 ? -7.473 1.055 9.044 1.00 95.00 91 VAL A N 1
ATOM 693 C CA . VAL A 1 91 ? -6.866 -0.217 9.496 1.00 95.00 91 VAL A CA 1
ATOM 694 C C . VAL A 1 91 ? -6.934 -0.383 11.016 1.00 95.00 91 VAL A C 1
ATOM 696 O O . VAL A 1 91 ? -7.161 -1.494 11.498 1.00 95.00 91 VAL A O 1
ATOM 699 N N . ILE A 1 92 ? -6.799 0.701 11.789 1.00 95.12 92 ILE A N 1
ATOM 700 C CA . ILE A 1 92 ? -6.821 0.621 13.256 1.00 95.12 92 ILE A CA 1
ATOM 701 C C . ILE A 1 92 ? -8.167 0.096 13.764 1.00 95.12 92 ILE A C 1
ATOM 703 O O . ILE A 1 92 ? -8.195 -0.657 14.737 1.00 95.12 92 ILE A O 1
ATOM 707 N N . PHE A 1 93 ? -9.285 0.422 13.109 1.00 94.19 93 PHE A N 1
ATOM 708 C CA . PHE A 1 93 ? -10.590 -0.114 13.506 1.00 94.19 93 PHE A CA 1
ATOM 709 C C . PHE A 1 93 ? -10.671 -1.623 13.275 1.00 94.19 93 PHE A C 1
ATOM 711 O O . PHE A 1 93 ? -11.089 -2.350 14.174 1.00 94.19 93 PHE A O 1
ATOM 718 N N . ILE A 1 94 ? -10.167 -2.100 12.133 1.00 93.88 94 ILE A N 1
ATOM 719 C CA . ILE A 1 94 ? -10.117 -3.530 11.797 1.00 93.88 94 ILE A CA 1
ATOM 720 C C . ILE A 1 94 ? -9.275 -4.298 12.826 1.00 93.88 94 ILE A C 1
ATOM 722 O O . ILE A 1 94 ? -9.692 -5.347 13.312 1.00 93.88 94 ILE A O 1
ATOM 726 N N . LEU A 1 95 ? -8.109 -3.765 13.198 1.00 94.69 95 LEU A N 1
ATOM 727 C CA . LEU A 1 95 ? -7.227 -4.373 14.199 1.00 94.69 95 LEU A CA 1
ATOM 728 C C . LEU A 1 95 ? -7.864 -4.394 15.595 1.00 94.69 95 LEU A C 1
ATOM 730 O O . LEU A 1 95 ? -7.796 -5.400 16.301 1.00 94.69 95 LEU A O 1
ATOM 734 N N . LYS A 1 96 ? -8.541 -3.313 15.991 1.00 94.25 96 LYS A N 1
ATOM 735 C CA . LYS A 1 96 ? -9.251 -3.253 17.276 1.00 94.25 96 LYS A CA 1
ATOM 736 C C . LYS A 1 96 ? -10.424 -4.229 17.337 1.00 94.25 96 LYS A C 1
ATOM 738 O O . LYS A 1 96 ? -10.647 -4.835 18.383 1.00 94.25 96 LYS A O 1
ATOM 743 N N . ASP A 1 97 ? -11.128 -4.447 16.228 1.00 91.44 97 ASP A N 1
ATOM 744 C CA . ASP A 1 97 ? -12.180 -5.467 16.141 1.00 91.44 97 ASP A CA 1
ATOM 745 C C . ASP A 1 97 ? -11.638 -6.899 16.281 1.00 91.44 97 ASP A C 1
ATOM 747 O O . ASP A 1 97 ? -12.362 -7.795 16.714 1.00 91.44 97 ASP A O 1
ATOM 751 N N . GLN A 1 98 ? -10.354 -7.117 15.980 1.00 92.12 98 GLN A N 1
ATOM 752 C CA . GLN A 1 98 ? -9.649 -8.381 16.233 1.00 92.12 98 GLN A CA 1
ATOM 753 C C . GLN A 1 98 ? -9.161 -8.517 17.688 1.00 92.12 98 GLN A C 1
ATOM 755 O O . GLN A 1 98 ? -8.512 -9.502 18.038 1.00 92.12 98 GLN A O 1
ATOM 760 N N . GLY A 1 99 ? -9.496 -7.556 18.555 1.00 94.75 99 GLY A N 1
ATOM 761 C CA . GLY A 1 99 ? -9.192 -7.585 19.985 1.00 94.75 99 GLY A CA 1
ATOM 762 C C . GLY A 1 99 ? -7.887 -6.892 20.376 1.00 94.75 99 GLY A C 1
ATOM 763 O O . GLY A 1 99 ? -7.494 -6.978 21.540 1.00 94.75 99 GLY A O 1
ATOM 764 N N . LEU A 1 100 ? -7.217 -6.201 19.448 1.00 97.25 100 LEU A N 1
ATOM 765 C CA . LEU A 1 100 ? -6.018 -5.432 19.772 1.00 97.25 100 LEU A CA 1
ATOM 766 C C . LEU A 1 100 ? -6.386 -4.152 20.529 1.00 97.25 100 LEU A C 1
ATOM 768 O O . LEU A 1 100 ? -7.403 -3.500 20.281 1.00 97.25 100 LEU A O 1
ATOM 772 N N . THR A 1 101 ? -5.508 -3.754 21.446 1.00 97.88 101 THR A N 1
ATOM 773 C CA . THR A 1 101 ? -5.531 -2.398 21.999 1.00 97.88 101 THR A CA 1
ATOM 774 C C . THR A 1 101 ? -5.130 -1.386 20.927 1.00 97.88 101 THR A C 1
ATOM 776 O O . THR A 1 101 ? -4.529 -1.729 19.912 1.00 97.88 101 THR A O 1
ATOM 779 N N . GLU A 1 102 ? -5.422 -0.109 21.164 1.00 95.69 102 GLU A N 1
ATOM 780 C CA . GLU A 1 102 ? -5.011 0.965 20.254 1.00 95.69 102 GLU A CA 1
ATOM 781 C C . GLU A 1 102 ? -3.493 1.000 20.034 1.00 95.69 102 GLU A C 1
ATOM 783 O O . GLU A 1 102 ? -3.052 1.096 18.895 1.00 95.69 102 GLU A O 1
ATOM 788 N N . GLN A 1 103 ? -2.700 0.842 21.100 1.00 97.25 103 GLN A N 1
ATOM 789 C CA . GLN A 1 103 ? -1.243 0.800 20.979 1.00 97.25 103 GLN A CA 1
ATOM 790 C C . GLN A 1 103 ? -0.787 -0.407 20.154 1.00 97.25 103 GLN A C 1
ATOM 792 O O . GLN A 1 103 ? 0.000 -0.237 19.236 1.00 97.25 103 GLN A O 1
ATOM 797 N N . GLN A 1 104 ? -1.338 -1.599 20.411 1.00 98.25 104 GLN A N 1
ATOM 798 C CA . GLN A 1 104 ? -1.013 -2.791 19.619 1.00 98.25 104 GLN A CA 1
ATOM 799 C C . GLN A 1 104 ? -1.382 -2.625 18.142 1.00 98.25 104 GLN A C 1
ATOM 801 O O . GLN A 1 104 ? -0.649 -3.088 17.279 1.00 98.25 104 GLN A O 1
ATOM 806 N N . ALA A 1 105 ? -2.498 -1.959 17.840 1.00 97.44 105 ALA A N 1
ATOM 807 C CA . ALA A 1 105 ? -2.890 -1.684 16.463 1.00 97.44 105 ALA A CA 1
ATOM 808 C C . ALA A 1 105 ? -1.930 -0.699 15.770 1.00 97.44 105 ALA A C 1
ATOM 810 O O . ALA A 1 105 ? -1.597 -0.878 14.602 1.00 97.44 105 ALA A O 1
ATOM 811 N N . VAL A 1 106 ? -1.462 0.327 16.488 1.00 97.00 106 VAL A N 1
ATOM 812 C CA . VAL A 1 106 ? -0.437 1.258 15.989 1.00 97.00 106 VAL A CA 1
ATOM 813 C C . VAL A 1 106 ? 0.899 0.544 15.770 1.00 97.00 106 VAL A C 1
ATOM 815 O O . VAL A 1 106 ? 1.535 0.762 14.740 1.00 97.00 106 VAL A O 1
ATOM 818 N N . ASP A 1 107 ? 1.302 -0.324 16.698 1.00 97.88 107 ASP A N 1
ATOM 819 C CA . ASP A 1 107 ? 2.532 -1.113 16.589 1.00 97.88 107 ASP A CA 1
ATOM 820 C C . ASP A 1 107 ? 2.473 -2.058 15.374 1.00 97.88 107 ASP A C 1
ATOM 822 O O . ASP A 1 107 ? 3.422 -2.115 14.595 1.00 97.88 107 ASP A O 1
ATOM 826 N N . GLU A 1 108 ? 1.333 -2.719 15.147 1.00 97.81 108 GLU A N 1
ATOM 827 C CA . GLU A 1 108 ? 1.110 -3.590 13.984 1.00 97.81 108 GLU A CA 1
ATOM 828 C C . GLU A 1 108 ? 1.212 -2.816 12.662 1.00 97.81 108 GLU A C 1
ATOM 830 O O . GLU A 1 108 ? 1.885 -3.258 11.733 1.00 97.81 108 GLU A O 1
ATOM 835 N N . ILE A 1 109 ? 0.622 -1.617 12.573 1.00 97.69 109 ILE A N 1
ATOM 836 C CA . ILE A 1 109 ? 0.806 -0.743 11.402 1.00 97.69 109 ILE A CA 1
ATOM 837 C C . ILE A 1 109 ? 2.287 -0.385 11.215 1.00 97.69 109 ILE A C 1
ATOM 839 O O . ILE A 1 109 ? 2.763 -0.325 10.080 1.00 97.69 109 ILE A O 1
ATOM 843 N N . GLY A 1 110 ? 3.025 -0.166 12.306 1.00 97.31 110 GLY A N 1
ATOM 844 C CA . GLY A 1 110 ? 4.473 0.039 12.274 1.00 97.31 110 GLY A CA 1
ATOM 845 C C . GLY A 1 110 ? 5.214 -1.129 11.618 1.00 97.31 110 GLY A C 1
ATOM 846 O O . GLY A 1 110 ? 6.030 -0.913 10.720 1.00 97.31 110 GLY A O 1
ATOM 847 N N . GLU A 1 111 ? 4.882 -2.364 11.992 1.00 98.19 111 GLU A N 1
ATOM 848 C CA . GLU A 1 111 ? 5.448 -3.568 11.373 1.00 98.19 111 GLU A CA 1
ATOM 849 C C . GLU A 1 111 ? 5.050 -3.708 9.896 1.00 98.19 111 GLU A C 1
ATOM 851 O O . GLU A 1 111 ? 5.902 -3.999 9.051 1.00 98.19 111 GLU A O 1
ATOM 856 N N . MET A 1 112 ? 3.794 -3.410 9.543 1.00 97.69 112 MET A N 1
ATOM 857 C CA . MET A 1 112 ? 3.329 -3.398 8.150 1.00 97.69 112 MET A CA 1
ATOM 858 C C . MET A 1 112 ? 4.090 -2.373 7.292 1.00 97.69 112 MET A C 1
ATOM 860 O O . MET A 1 112 ? 4.462 -2.667 6.154 1.00 97.69 112 MET A O 1
ATOM 864 N N . LEU A 1 113 ? 4.362 -1.179 7.828 1.00 97.31 113 LEU A N 1
ATOM 865 C CA . LEU A 1 113 ? 5.168 -0.152 7.159 1.00 97.31 113 LEU A CA 1
ATOM 866 C C . LEU A 1 113 ? 6.616 -0.618 6.964 1.00 97.31 113 LEU A C 1
ATOM 868 O O . LEU A 1 113 ? 7.168 -0.478 5.870 1.00 97.31 113 LEU A O 1
ATOM 872 N N . CYS A 1 114 ? 7.225 -1.203 7.998 1.00 97.69 114 CYS A N 1
ATOM 873 C CA . CYS A 1 114 ? 8.565 -1.782 7.914 1.00 97.69 114 CYS A CA 1
ATOM 874 C C . CYS A 1 114 ? 8.643 -2.882 6.846 1.00 97.69 114 CYS A C 1
ATOM 876 O O . CYS A 1 114 ? 9.618 -2.943 6.091 1.00 97.69 114 CYS A O 1
ATOM 878 N N . ASP A 1 115 ? 7.616 -3.729 6.743 1.00 97.69 115 ASP A N 1
ATOM 879 C CA . ASP A 1 115 ? 7.537 -4.746 5.697 1.00 97.69 115 ASP A CA 1
ATOM 880 C C . ASP A 1 115 ? 7.409 -4.155 4.294 1.00 97.69 115 ASP A C 1
ATOM 882 O O . ASP A 1 115 ? 8.120 -4.586 3.382 1.00 97.69 115 ASP A O 1
ATOM 886 N N . CYS A 1 116 ? 6.604 -3.102 4.130 1.00 96.12 116 CYS A N 1
ATOM 887 C CA . CYS A 1 116 ? 6.511 -2.388 2.861 1.00 96.12 116 CYS A CA 1
ATOM 888 C C . CYS A 1 116 ? 7.882 -1.860 2.411 1.00 96.12 116 CYS A C 1
ATOM 890 O O . CYS A 1 116 ? 8.274 -2.078 1.266 1.00 96.12 116 CYS A O 1
ATOM 892 N N . TYR A 1 117 ? 8.654 -1.236 3.308 1.00 95.00 117 TYR A N 1
ATOM 893 C CA . TYR A 1 117 ? 9.999 -0.747 2.981 1.00 95.00 117 TYR A CA 1
ATOM 894 C C . TYR A 1 117 ? 10.994 -1.868 2.668 1.00 95.00 117 TYR A C 1
ATOM 896 O O . TYR A 1 117 ? 11.826 -1.720 1.772 1.00 95.00 117 TYR A O 1
ATOM 904 N N . ARG A 1 118 ? 10.912 -3.006 3.365 1.00 96.62 118 ARG A N 1
ATOM 905 C CA . ARG A 1 118 ? 11.753 -4.174 3.067 1.00 96.62 118 ARG A CA 1
ATOM 906 C C . ARG A 1 118 ? 11.479 -4.698 1.661 1.00 96.62 118 ARG A C 1
ATOM 908 O O . ARG A 1 118 ? 12.412 -4.873 0.882 1.00 96.62 118 ARG A O 1
ATOM 915 N N . ARG A 1 119 ? 10.201 -4.895 1.328 1.00 95.94 119 ARG A N 1
ATOM 916 C CA . ARG A 1 119 ? 9.756 -5.354 0.004 1.00 95.94 119 ARG A CA 1
ATOM 917 C C . ARG A 1 119 ? 10.094 -4.348 -1.091 1.00 95.94 119 ARG A C 1
ATOM 919 O O . ARG A 1 119 ? 10.475 -4.757 -2.182 1.00 95.94 119 ARG A O 1
ATOM 926 N N . TRP A 1 120 ? 10.026 -3.053 -0.786 1.00 92.44 120 TRP A N 1
ATOM 927 C CA . TRP A 1 120 ? 10.464 -1.987 -1.686 1.00 92.44 120 TRP A CA 1
ATOM 928 C C . TRP A 1 120 ? 11.953 -2.104 -2.009 1.00 92.44 120 TRP A C 1
ATOM 930 O O . TRP A 1 120 ? 12.339 -2.057 -3.173 1.00 92.44 120 TRP A O 1
ATOM 940 N N . GLY A 1 121 ? 12.792 -2.296 -0.988 1.00 91.25 121 GLY A N 1
ATOM 941 C CA . GLY A 1 121 ? 14.229 -2.499 -1.171 1.00 91.25 121 GLY A CA 1
ATOM 942 C C . GLY A 1 121 ? 14.542 -3.711 -2.049 1.00 91.25 121 GLY A C 1
ATOM 943 O O . GLY A 1 121 ? 15.390 -3.614 -2.932 1.00 91.25 121 GLY A O 1
ATOM 944 N N . THR A 1 122 ? 13.826 -4.824 -1.857 1.00 94.56 122 THR A N 1
ATOM 945 C CA . THR A 1 122 ? 13.937 -6.006 -2.727 1.00 94.56 122 THR A CA 1
ATOM 946 C C . THR A 1 122 ? 13.522 -5.693 -4.164 1.00 94.56 122 THR A C 1
ATOM 948 O O . THR A 1 122 ? 14.289 -5.967 -5.078 1.00 94.56 122 THR A O 1
ATOM 951 N N . ALA A 1 123 ? 12.370 -5.051 -4.371 1.00 91.00 123 ALA A N 1
ATOM 952 C CA . ALA A 1 123 ? 11.894 -4.710 -5.710 1.00 91.00 123 ALA A CA 1
ATOM 953 C C . ALA A 1 123 ? 12.875 -3.793 -6.462 1.00 91.00 123 ALA A C 1
ATOM 955 O O . ALA A 1 123 ? 13.136 -4.021 -7.640 1.00 91.00 123 ALA A O 1
ATOM 956 N N . LEU A 1 124 ? 13.464 -2.805 -5.777 1.00 88.75 124 LEU A N 1
ATOM 957 C CA . LEU A 1 124 ? 14.513 -1.957 -6.350 1.00 88.75 124 LEU A CA 1
ATOM 958 C C . LEU A 1 124 ? 15.775 -2.749 -6.715 1.00 88.75 124 LEU A C 1
ATOM 960 O O . LEU A 1 124 ? 16.372 -2.487 -7.754 1.00 88.75 124 LEU A O 1
ATOM 964 N N . ALA A 1 125 ? 16.196 -3.690 -5.867 1.00 90.00 125 ALA A N 1
ATOM 965 C CA . ALA A 1 125 ? 17.382 -4.508 -6.118 1.00 90.00 125 ALA A CA 1
ATOM 966 C C . ALA A 1 125 ? 17.200 -5.479 -7.298 1.00 90.00 125 ALA A C 1
ATOM 968 O O . ALA A 1 125 ? 18.180 -5.817 -7.959 1.00 90.00 125 ALA A O 1
ATOM 969 N N . ASP A 1 126 ? 15.959 -5.889 -7.568 1.00 92.88 126 ASP A N 1
ATOM 970 C CA . ASP A 1 126 ? 15.598 -6.795 -8.662 1.00 92.88 126 ASP A CA 1
ATOM 971 C C . ASP A 1 126 ? 15.353 -6.067 -9.998 1.00 92.88 126 ASP A C 1
ATOM 973 O O . ASP A 1 126 ? 15.024 -6.710 -10.998 1.00 92.88 126 ASP A O 1
ATOM 977 N N . LEU A 1 127 ? 15.481 -4.733 -10.048 1.00 88.00 127 LEU A N 1
ATOM 978 C CA . LEU A 1 127 ? 15.389 -3.994 -11.307 1.00 88.00 127 LEU A CA 1
ATOM 979 C C . LEU A 1 127 ? 16.584 -4.343 -12.213 1.00 88.00 127 LEU A C 1
ATOM 981 O O . LEU A 1 127 ? 17.738 -4.189 -11.798 1.00 88.00 127 LEU A O 1
ATOM 985 N N . PRO A 1 128 ? 16.348 -4.790 -13.458 1.00 89.69 128 PRO A N 1
ATOM 986 C CA . PRO A 1 128 ? 17.417 -4.924 -14.435 1.00 89.69 128 PRO A CA 1
ATOM 987 C C . PRO A 1 128 ? 17.891 -3.539 -14.904 1.00 89.69 128 PRO A C 1
ATOM 989 O O . PRO A 1 128 ? 17.261 -2.518 -14.644 1.00 89.69 128 PRO A O 1
ATOM 992 N N . SER A 1 129 ? 19.012 -3.509 -15.622 1.00 89.19 129 SER A N 1
ATOM 993 C CA . SER A 1 129 ? 19.423 -2.325 -16.380 1.00 89.19 129 SER A CA 1
ATOM 994 C C . SER A 1 129 ? 18.900 -2.444 -17.809 1.00 89.19 129 SER A C 1
ATOM 996 O O . SER A 1 129 ? 19.123 -3.460 -18.474 1.00 89.19 129 SER A O 1
ATOM 998 N N . TRP A 1 130 ? 18.224 -1.402 -18.282 1.00 86.75 130 TRP A N 1
ATOM 999 C CA . TRP A 1 130 ? 17.722 -1.257 -19.651 1.00 86.75 130 TRP A CA 1
ATOM 1000 C C . TRP A 1 130 ? 18.575 -0.292 -20.488 1.00 86.75 130 TRP A C 1
ATOM 1002 O O . TRP A 1 130 ? 18.317 -0.090 -21.675 1.00 86.75 130 TRP A O 1
ATOM 1012 N N . GLY A 1 131 ? 19.621 0.278 -19.885 1.00 87.19 131 GLY A N 1
ATOM 1013 C CA . GLY A 1 131 ? 20.529 1.244 -20.493 1.00 87.19 131 GLY A CA 1
ATOM 1014 C C . GLY A 1 131 ? 20.360 2.639 -19.894 1.00 87.19 131 GLY A C 1
ATOM 1015 O O . GLY A 1 131 ? 19.285 3.010 -19.437 1.00 87.19 131 GLY A O 1
ATOM 1016 N N . GLU A 1 132 ? 21.430 3.438 -19.930 1.00 86.12 132 GLU A N 1
ATOM 1017 C CA . GLU A 1 132 ? 21.577 4.674 -19.137 1.00 86.12 132 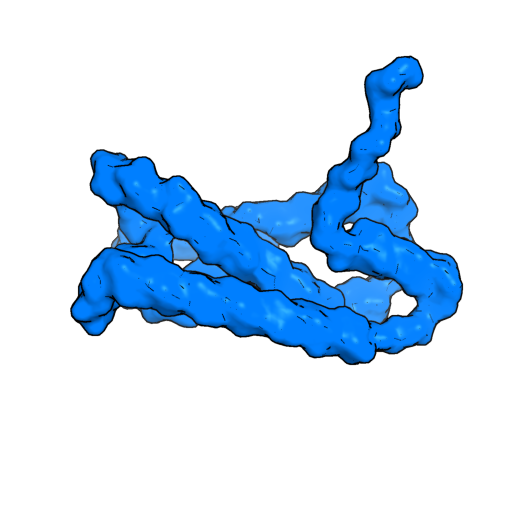GLU A CA 1
ATOM 1018 C C . GLU A 1 132 ? 20.408 5.672 -19.255 1.00 86.12 132 GLU A C 1
ATOM 1020 O O . GLU A 1 132 ? 20.078 6.353 -18.285 1.00 86.12 132 GLU A O 1
ATOM 1025 N N . GLY A 1 133 ? 19.786 5.778 -20.435 1.00 85.62 133 GLY A N 1
ATOM 1026 C CA . GLY A 1 133 ? 18.624 6.646 -20.645 1.00 85.62 133 GLY A CA 1
ATOM 1027 C C . GLY A 1 133 ? 17.385 6.156 -19.894 1.00 85.62 133 GLY A C 1
ATOM 1028 O O . GLY A 1 133 ? 16.818 6.899 -19.103 1.00 85.62 133 GLY A O 1
ATOM 1029 N N . ILE A 1 134 ? 17.022 4.887 -20.088 1.00 82.69 134 ILE A N 1
ATOM 1030 C CA . ILE A 1 134 ? 15.845 4.273 -19.460 1.00 82.69 134 ILE A CA 1
ATOM 1031 C C . ILE A 1 134 ? 16.060 4.137 -17.951 1.00 82.69 134 ILE A C 1
ATOM 1033 O O . ILE A 1 134 ? 15.164 4.446 -17.174 1.00 82.69 134 ILE A O 1
ATOM 1037 N N . ASP A 1 135 ? 17.261 3.750 -17.520 1.00 83.38 135 ASP A N 1
ATOM 1038 C CA . ASP A 1 135 ? 17.585 3.599 -16.099 1.00 83.38 135 ASP A CA 1
ATOM 1039 C C . ASP A 1 135 ? 17.442 4.934 -15.348 1.00 83.38 135 ASP A C 1
ATOM 1041 O O . ASP A 1 135 ? 16.951 4.971 -14.221 1.00 83.38 135 ASP A O 1
ATOM 1045 N N . ARG A 1 136 ? 17.825 6.052 -15.980 1.00 83.50 136 ARG A N 1
ATOM 1046 C CA . ARG A 1 136 ? 17.639 7.398 -15.423 1.00 83.50 136 ARG A CA 1
ATOM 1047 C C . ARG A 1 136 ? 16.164 7.734 -15.244 1.00 83.50 136 ARG A C 1
ATOM 1049 O O . ARG A 1 136 ? 15.785 8.212 -14.177 1.00 83.50 136 ARG A O 1
ATOM 1056 N N . ASP A 1 137 ? 15.359 7.467 -16.262 1.00 82.56 137 ASP A N 1
ATOM 1057 C CA . ASP A 1 137 ? 13.929 7.765 -16.258 1.00 82.56 137 ASP A CA 1
ATOM 1058 C C . ASP A 1 137 ? 13.182 6.882 -15.243 1.00 82.56 137 ASP A C 1
ATOM 1060 O O . ASP A 1 137 ? 12.346 7.376 -14.487 1.00 82.56 137 ASP A O 1
ATOM 1064 N N . VAL A 1 138 ? 13.561 5.604 -15.122 1.00 79.31 138 VAL A N 1
ATOM 1065 C CA . VAL A 1 138 ? 13.056 4.680 -14.092 1.00 79.31 138 VAL A CA 1
ATOM 1066 C C . VAL A 1 138 ? 13.415 5.158 -12.684 1.00 79.31 138 VAL A C 1
ATOM 1068 O O . VAL A 1 138 ? 12.571 5.118 -11.791 1.00 79.31 138 VAL A O 1
ATOM 1071 N N . ILE A 1 139 ? 14.637 5.648 -12.459 1.00 80.25 139 ILE A N 1
ATOM 1072 C CA . ILE A 1 139 ? 15.034 6.218 -11.161 1.00 80.25 139 ILE A CA 1
ATOM 1073 C C . ILE A 1 139 ? 14.248 7.501 -10.866 1.00 80.25 139 ILE A C 1
ATOM 1075 O O . ILE A 1 139 ? 13.836 7.720 -9.726 1.00 80.25 139 ILE A O 1
ATOM 1079 N N . GLN A 1 140 ? 14.019 8.344 -11.874 1.00 76.69 140 GLN A N 1
ATOM 1080 C CA . GLN A 1 140 ? 13.259 9.582 -11.721 1.00 76.69 140 GLN A CA 1
ATOM 1081 C C . GLN A 1 140 ? 11.778 9.312 -11.413 1.00 76.69 140 GLN A C 1
ATOM 1083 O O . GLN A 1 140 ? 11.207 10.002 -10.569 1.00 76.69 140 GLN A O 1
ATOM 1088 N N . ALA A 1 141 ? 11.186 8.273 -12.011 1.00 69.50 141 ALA A N 1
ATOM 1089 C CA . ALA A 1 141 ? 9.816 7.832 -11.743 1.00 69.50 141 ALA A CA 1
ATOM 1090 C C . ALA A 1 141 ? 9.664 7.051 -10.420 1.00 69.50 141 ALA A C 1
ATOM 1092 O O . ALA A 1 141 ? 8.674 7.217 -9.709 1.00 69.50 141 ALA A O 1
ATOM 1093 N N . GLY A 1 142 ? 10.635 6.194 -10.083 1.00 59.88 142 GLY A N 1
ATOM 1094 C CA . GLY A 1 142 ? 10.613 5.295 -8.921 1.00 59.88 142 GLY A CA 1
ATOM 1095 C C . GLY A 1 142 ? 11.233 5.872 -7.644 1.00 59.88 142 GLY A C 1
ATOM 1096 O O . GLY A 1 142 ? 11.206 5.227 -6.593 1.00 59.88 142 GLY A O 1
ATOM 1097 N N . GLY A 1 143 ? 11.811 7.072 -7.708 1.00 54.66 143 GLY A N 1
ATOM 1098 C CA . GLY A 1 143 ? 12.369 7.758 -6.550 1.00 54.66 143 GLY A CA 1
ATOM 1099 C C . GLY A 1 143 ? 11.279 8.114 -5.527 1.00 54.66 143 GLY A C 1
ATOM 1100 O O . GLY A 1 143 ? 10.211 8.596 -5.907 1.00 54.66 143 GLY A O 1
ATOM 1101 N N . PRO A 1 144 ? 11.515 7.926 -4.214 1.00 41.69 144 PRO A N 1
ATOM 1102 C CA . PRO A 1 144 ? 10.575 8.358 -3.191 1.00 41.69 144 PRO A CA 1
ATOM 1103 C C . PRO A 1 144 ? 10.543 9.884 -3.199 1.00 41.69 144 PRO A C 1
ATOM 1105 O O . PRO A 1 144 ? 11.449 10.502 -2.653 1.00 41.69 144 PRO A O 1
ATOM 1108 N N . PHE A 1 145 ? 9.540 10.475 -3.857 1.00 40.38 145 PHE A N 1
ATOM 1109 C CA . PHE A 1 145 ? 9.249 11.910 -3.863 1.00 40.38 145 PHE A CA 1
ATOM 1110 C C . PHE A 1 145 ? 10.513 12.772 -3.773 1.00 40.38 145 PHE A C 1
ATOM 1112 O O . PHE A 1 145 ? 10.839 13.307 -2.708 1.00 40.38 145 PHE A O 1
ATOM 1119 N N . HIS A 1 146 ? 11.239 12.920 -4.883 1.00 36.09 146 HIS A N 1
ATOM 1120 C CA . HIS A 1 146 ? 12.271 13.944 -4.971 1.00 36.09 146 HIS A CA 1
ATOM 1121 C C . HIS A 1 146 ? 11.608 15.329 -4.877 1.00 36.09 146 HIS A C 1
ATOM 1123 O O . HIS A 1 146 ? 11.357 15.996 -5.874 1.00 36.09 146 HIS A O 1
ATOM 1129 N N . PHE A 1 147 ? 11.347 15.796 -3.652 1.00 26.62 147 PHE A N 1
ATOM 1130 C CA . PHE A 1 147 ? 11.260 17.218 -3.363 1.00 26.62 147 PHE A CA 1
ATOM 1131 C C . PHE A 1 147 ? 12.609 17.803 -3.755 1.00 26.62 147 PHE A C 1
ATOM 1133 O O . PHE A 1 147 ? 13.586 17.677 -3.021 1.00 26.62 147 PHE A O 1
ATOM 1140 N N . HIS A 1 148 ? 12.676 18.405 -4.936 1.00 25.69 148 HIS A N 1
ATOM 1141 C CA . HIS A 1 148 ? 13.803 19.224 -5.336 1.00 25.69 148 HIS A CA 1
ATOM 1142 C C . HIS A 1 148 ? 13.754 20.499 -4.479 1.00 25.69 148 HIS A C 1
ATOM 1144 O O . HIS A 1 148 ? 12.859 21.326 -4.674 1.00 25.69 148 HIS A O 1
ATOM 1150 N N . PRO A 1 149 ? 14.663 20.720 -3.511 1.00 31.36 149 PRO A N 1
ATOM 1151 C CA . PRO A 1 149 ? 14.723 21.999 -2.841 1.00 31.36 149 PRO A CA 1
ATOM 1152 C C . PRO A 1 149 ? 15.587 22.899 -3.720 1.00 31.36 149 PRO A C 1
ATOM 1154 O O . PRO A 1 149 ? 16.800 22.923 -3.533 1.00 31.36 149 PRO A O 1
ATOM 1157 N N . ARG A 1 150 ? 14.988 23.592 -4.703 1.00 30.06 150 ARG A N 1
ATOM 1158 C CA . ARG A 1 150 ? 15.519 24.844 -5.290 1.00 30.06 150 ARG A CA 1
ATOM 1159 C C . ARG A 1 150 ? 14.613 25.429 -6.376 1.00 30.06 150 ARG A C 1
ATOM 1161 O O . ARG A 1 150 ? 14.634 24.992 -7.520 1.00 30.06 150 ARG A O 1
ATOM 1168 N N . SER A 1 151 ? 13.906 26.501 -6.023 1.00 26.83 151 SER A N 1
ATOM 1169 C CA . SER A 1 151 ? 14.091 27.831 -6.639 1.00 26.83 151 SER A CA 1
ATOM 1170 C C . SER A 1 151 ? 13.197 28.865 -5.937 1.00 26.83 151 SER A C 1
ATOM 1172 O O . SER A 1 151 ? 12.168 29.298 -6.437 1.00 26.83 151 SER A O 1
ATOM 1174 N N . LEU A 1 152 ? 13.618 29.279 -4.738 1.00 32.62 152 LEU A N 1
ATOM 1175 C CA . LEU A 1 152 ? 13.527 30.694 -4.386 1.00 32.62 152 LEU A CA 1
ATOM 1176 C C . LEU A 1 152 ? 14.822 31.324 -4.893 1.00 32.62 152 LEU A C 1
ATOM 1178 O O . LEU A 1 152 ? 15.860 31.157 -4.251 1.00 32.62 152 LEU A O 1
ATOM 1182 N N . LEU A 1 153 ? 14.741 31.906 -6.090 1.00 31.62 153 LEU A N 1
ATOM 1183 C CA . LEU A 1 153 ? 15.420 33.101 -6.606 1.00 31.62 153 LEU A CA 1
ATOM 1184 C C . LEU A 1 153 ? 15.107 33.218 -8.101 1.00 31.62 153 LEU A C 1
ATOM 1186 O O . LEU A 1 153 ? 15.423 32.257 -8.836 1.00 31.62 153 LEU A O 1
#

Sequence (153 aa):
MYCVGVLRQVGVQNTASRLSIGEYMDMRAGGVGAYPCIGLMEFAEKIDLPQDVMDHPSLEAISRLTCDLITLQNDLCSYRKDLIQGEDNNVIFILKDQGLTEQQAVDEIGEMLCDCYRRWGTALADLPSWGEGIDRDVIQAGGPFHFHPRSLL

pLDDT: mean 83.19, std 16.34, range [25.69, 98.25]

Secondary structure (DSSP, 8-state):
-THHHHHHHHHHHTSSSPPPHHHHHHHHHHHSSHHHHHHHHHHHHT----HHHHT-HHHHHHHHHHHHHHHHHHHHHHHHHHHHHT----HHHHHHHTT--HHHHHHHHHHHHHHHHHHHHHHHHTPPP--HHHHHHHHHHHSS---------

Foldseek 3Di:
DAVVLVVVVVVVVPDPDDDDPVRLLVSQLSHVCLVVVLVVLCVVVVPDADVVLCPPVLNVLLSSLVSSLSQLVCLLVCVVVCVVVVNPNHQLNNVVVVVDDSVRSNVVSVVVNVVSVVSNVVSVVPRDDPDDVNVVSCCSSSPPDPPPPDDPD